Protein AF-A0A914Q139-F1 (afdb_monomer)

InterPro domains:
  IPR000425 Major intrinsic protein [PF00230] (5-93)
  IPR000425 Major intrinsic protein [PR00783] (27-49)
  IPR000425 Major intrinsic protein [PR00783] (76-96)
  IPR023271 Aquaporin-like [G3DSA:1.20.1080.10] (1-101)
  IPR023271 Aquaporin-like [SSF81338] (2-97)
  IPR050363 Major Intrinsic Protein/Aquaporin [PTHR43829] (2-108)

Solvent-accessible surface area (backbone atoms only — not comparable to full-atom values): 8418 Å² total; per-residue (Å²): 56,71,66,47,37,51,48,57,56,60,68,40,72,87,72,69,62,55,76,87,51,44,65,56,54,52,48,51,52,51,52,53,48,32,66,76,35,42,90,79,64,50,62,52,67,44,46,69,74,56,48,53,59,43,53,50,41,40,74,72,65,66,42,74,58,74,48,38,56,94,91,35,65,54,62,52,52,34,46,51,49,29,54,54,22,40,55,52,15,49,51,50,39,39,66,73,45,44,74,78,45,81,78,73,67,96,74,73,78,69,74,69,77,72,72,74,61,67,62,64,57,55,51,50,54,51,54,51,51,55,51,53,51,53,50,58,68,70,66,59,78,92,123

Foldseek 3Di:
DQLLLQLVVLVACVVVHDPVCSVVSSVVSLVVVQVVCVVPPSCLQDLCVLVVVLVVVCVVPVHPCSQADPNDRCSVCSVVVNVVVNVVSVVVSCVPPVVVDDDDPPPPDPPPPPPPPCVVVVVVVVVVVVVVVVVVVVPDDDD

Structure (mmCIF, N/CA/C/O backbone):
data_AF-A0A914Q139-F1
#
_entry.id   AF-A0A914Q139-F1
#
loop_
_atom_site.group_PDB
_atom_site.id
_atom_site.type_symbol
_atom_site.label_atom_id
_atom_site.label_alt_id
_atom_site.label_comp_id
_atom_site.label_asym_id
_atom_site.label_entity_id
_atom_site.label_seq_id
_atom_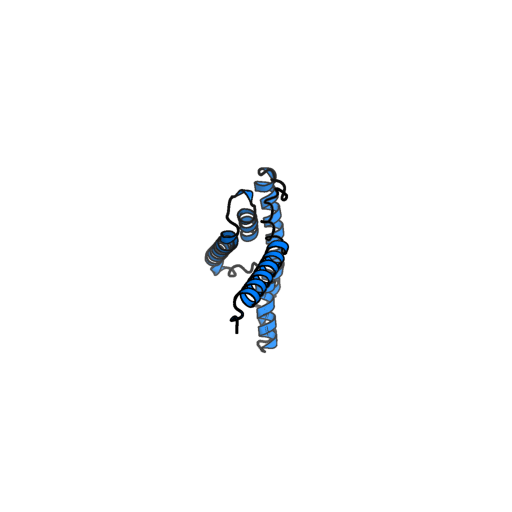site.pdbx_PDB_ins_code
_atom_site.Cartn_x
_atom_site.Cartn_y
_atom_site.Cartn_z
_atom_site.occupancy
_atom_site.B_iso_or_equiv
_atom_site.auth_seq_id
_atom_site.auth_comp_id
_atom_site.auth_asym_id
_atom_site.auth_atom_id
_atom_site.pdbx_PDB_model_num
ATOM 1 N N . MET A 1 1 ? 4.376 5.033 6.456 1.00 73.44 1 MET A N 1
ATOM 2 C CA . MET A 1 1 ? 4.038 5.639 7.763 1.00 73.44 1 MET A CA 1
ATOM 3 C C . MET A 1 1 ? 2.554 5.967 7.874 1.00 73.44 1 MET A C 1
ATOM 5 O O . MET A 1 1 ? 1.875 5.305 8.648 1.00 73.44 1 MET A O 1
ATOM 9 N N . THR A 1 2 ? 2.034 6.916 7.088 1.00 78.75 2 THR A N 1
ATOM 10 C CA . THR A 1 2 ? 0.621 7.356 7.119 1.00 78.75 2 THR A CA 1
ATOM 11 C C . THR A 1 2 ? -0.376 6.208 6.951 1.00 78.75 2 THR A C 1
ATOM 13 O O . THR A 1 2 ? -1.279 6.061 7.769 1.00 78.75 2 THR A O 1
ATOM 16 N N . LEU A 1 3 ? -0.154 5.323 5.972 1.00 80.25 3 LEU A N 1
ATOM 17 C CA . LEU A 1 3 ? -0.999 4.142 5.765 1.00 80.25 3 LEU A CA 1
ATOM 18 C C . LEU A 1 3 ? -1.061 3.232 7.009 1.00 80.25 3 LEU A C 1
ATOM 20 O O . LEU A 1 3 ? -2.143 2.831 7.421 1.00 80.25 3 LEU A O 1
ATOM 24 N N . CYS A 1 4 ? 0.075 2.929 7.646 1.00 76.06 4 CYS A N 1
ATOM 25 C CA . CYS A 1 4 ? 0.120 2.041 8.816 1.00 76.06 4 CYS A CA 1
ATOM 26 C C . CYS A 1 4 ? -0.592 2.631 10.040 1.00 76.06 4 CYS A C 1
ATOM 28 O O . CYS A 1 4 ? -1.167 1.885 10.830 1.00 76.06 4 CYS A O 1
ATOM 30 N N . ILE A 1 5 ? -0.568 3.954 10.200 1.00 78.56 5 ILE A N 1
ATOM 31 C CA . ILE A 1 5 ? -1.299 4.660 11.262 1.00 78.56 5 ILE A CA 1
ATOM 32 C C . ILE A 1 5 ? -2.811 4.556 11.012 1.00 78.56 5 ILE A C 1
ATOM 34 O O . ILE A 1 5 ? -3.561 4.196 11.917 1.00 78.56 5 ILE A O 1
ATOM 38 N N . LEU A 1 6 ? -3.253 4.788 9.770 1.00 80.75 6 LEU A N 1
ATOM 39 C CA . LEU A 1 6 ? -4.664 4.685 9.385 1.00 80.75 6 LEU A CA 1
ATOM 40 C C . LEU A 1 6 ? -5.196 3.253 9.507 1.00 80.75 6 LEU A C 1
ATOM 42 O O . LEU A 1 6 ? -6.284 3.054 10.040 1.00 80.75 6 LEU A O 1
ATOM 46 N N . ILE A 1 7 ? -4.420 2.248 9.090 1.00 81.00 7 ILE A N 1
ATOM 47 C CA . ILE A 1 7 ? -4.800 0.836 9.229 1.00 81.00 7 ILE A CA 1
ATOM 48 C C . ILE A 1 7 ? -4.948 0.455 10.705 1.00 81.00 7 ILE A C 1
ATOM 50 O O . ILE A 1 7 ? -5.939 -0.180 11.062 1.00 81.00 7 ILE A O 1
ATOM 54 N N . GLN A 1 8 ? -4.013 0.849 11.576 1.00 77.38 8 GLN A N 1
ATOM 55 C CA . GLN A 1 8 ? -4.126 0.581 13.017 1.00 77.38 8 GLN A CA 1
ATOM 56 C C . GLN A 1 8 ? -5.344 1.281 13.631 1.00 77.38 8 GLN A C 1
ATOM 58 O O . GLN A 1 8 ? -6.048 0.681 14.443 1.00 77.38 8 GLN A O 1
ATOM 63 N N . GLY A 1 9 ? -5.648 2.502 13.181 1.00 72.62 9 GLY A N 1
ATOM 64 C CA . GLY A 1 9 ? -6.885 3.197 13.519 1.00 72.62 9 GLY A CA 1
ATOM 65 C C . GLY A 1 9 ? -8.135 2.423 13.085 1.00 72.62 9 GLY A C 1
ATOM 66 O O . GLY A 1 9 ? -8.993 2.143 13.909 1.00 72.62 9 GLY A O 1
ATOM 67 N N . ILE A 1 10 ? -8.249 2.010 11.824 1.00 71.75 10 ILE A N 1
ATOM 68 C CA . ILE A 1 10 ? -9.463 1.358 11.286 1.00 71.75 10 ILE A CA 1
ATOM 69 C C . ILE A 1 10 ? -9.645 -0.081 11.809 1.00 71.75 10 ILE A C 1
ATOM 71 O O . ILE A 1 10 ? -10.768 -0.557 11.993 1.00 71.75 10 ILE A O 1
ATOM 75 N N . THR A 1 11 ? -8.545 -0.796 12.050 1.00 71.00 11 THR A N 1
ATOM 76 C CA . THR A 1 11 ? -8.571 -2.222 12.423 1.00 71.00 11 THR A CA 1
ATOM 77 C C . THR A 1 11 ? -8.945 -2.428 13.892 1.00 71.00 11 THR A C 1
ATOM 79 O O . THR A 1 11 ? -9.535 -3.455 14.240 1.00 71.00 11 THR A O 1
ATOM 82 N N . ARG A 1 12 ? -8.654 -1.458 14.772 1.00 67.12 12 ARG A N 1
ATOM 83 C CA . ARG A 1 12 ? -8.961 -1.575 16.203 1.00 67.12 12 ARG A CA 1
ATOM 84 C C . ARG A 1 12 ? -10.470 -1.531 16.461 1.00 67.12 12 ARG A C 1
ATOM 86 O O . ARG A 1 12 ? -11.153 -0.555 16.162 1.00 67.12 12 ARG A O 1
ATOM 93 N N . ARG A 1 13 ? -10.981 -2.590 17.107 1.00 59.47 13 ARG A N 1
ATOM 94 C CA . ARG A 1 13 ? -12.411 -2.810 17.419 1.00 59.47 13 ARG A CA 1
ATOM 95 C C . ARG A 1 13 ? -13.061 -1.680 18.228 1.00 59.47 13 ARG A C 1
ATOM 97 O O . ARG A 1 13 ? -14.280 -1.545 18.188 1.00 59.47 13 ARG A O 1
ATOM 104 N N . ARG A 1 14 ? -12.274 -0.867 18.944 1.00 61.31 14 ARG A N 1
ATOM 105 C CA . ARG A 1 14 ? -12.778 0.205 19.818 1.00 61.31 14 ARG A CA 1
ATOM 106 C C . ARG A 1 14 ? -13.430 1.364 19.057 1.00 61.31 14 ARG A C 1
ATOM 108 O O . ARG A 1 14 ? -14.274 2.039 19.627 1.00 61.31 14 ARG A O 1
ATOM 115 N N . HIS A 1 15 ? -13.105 1.569 17.779 1.00 61.59 15 HIS A N 1
ATOM 116 C CA . HIS A 1 15 ? -13.729 2.627 16.972 1.00 61.59 15 HIS A CA 1
ATOM 117 C C . HIS A 1 15 ? -15.118 2.253 16.428 1.00 61.59 15 HIS A C 1
ATOM 119 O O . HIS A 1 15 ? -15.695 3.012 15.659 1.00 61.59 15 HIS A O 1
ATOM 125 N N . GLY A 1 16 ? -15.663 1.087 16.802 1.00 63.16 16 GLY A N 1
ATOM 126 C CA . GLY A 1 16 ? -17.035 0.702 16.457 1.00 63.16 16 GLY A CA 1
ATOM 127 C C . GLY A 1 16 ? -17.264 0.429 14.968 1.00 63.16 16 GLY A C 1
ATOM 128 O O . GLY A 1 16 ? -18.408 0.311 14.537 1.00 63.16 16 GLY A O 1
ATOM 129 N N . VAL A 1 17 ? -16.197 0.311 14.171 1.00 71.38 17 VAL A N 1
ATOM 130 C CA . VAL A 1 17 ? -16.307 0.081 12.728 1.00 71.38 17 VAL A CA 1
ATOM 131 C C . VAL A 1 17 ? -16.798 -1.352 12.472 1.00 71.38 17 VAL A C 1
ATOM 133 O O . VAL A 1 17 ? -16.141 -2.309 12.900 1.00 71.38 17 VAL A O 1
ATOM 136 N N . PRO A 1 18 ? -17.923 -1.547 11.762 1.00 77.88 18 PRO A N 1
ATOM 137 C CA . PRO A 1 18 ? -18.395 -2.879 11.413 1.00 77.88 18 PRO A CA 1
ATOM 138 C C . PRO A 1 18 ? -17.380 -3.579 10.499 1.00 77.88 18 PRO A C 1
ATOM 140 O O . PRO A 1 18 ? -16.878 -2.995 9.539 1.00 77.88 18 PRO A O 1
ATOM 143 N N . LYS A 1 19 ? -17.093 -4.859 10.772 1.00 75.81 19 LYS A N 1
ATOM 144 C CA . LYS A 1 19 ? -16.042 -5.642 10.086 1.00 75.81 19 LYS A CA 1
ATOM 145 C C . LYS A 1 19 ? -16.168 -5.648 8.561 1.00 75.81 19 LYS A C 1
ATOM 147 O O . LYS A 1 19 ? -15.167 -5.637 7.859 1.00 75.81 19 LYS A O 1
ATOM 152 N N . HIS A 1 20 ? -17.397 -5.640 8.052 1.00 81.56 20 HIS A N 1
ATOM 153 C CA . HIS A 1 20 ? -17.674 -5.636 6.615 1.00 81.56 20 HIS A CA 1
ATOM 154 C C . HIS A 1 20 ? -17.293 -4.313 5.933 1.00 81.56 20 HIS A C 1
ATOM 156 O O . HIS A 1 20 ? -17.016 -4.301 4.740 1.00 81.56 20 HIS A O 1
ATOM 162 N N . PHE A 1 21 ? -17.232 -3.213 6.688 1.00 83.12 21 PHE A N 1
ATOM 163 C CA . PHE A 1 21 ? -16.890 -1.884 6.177 1.00 83.12 21 PHE A CA 1
ATOM 164 C C . PHE A 1 21 ? -15.395 -1.553 6.316 1.00 83.12 21 PHE A C 1
ATOM 166 O O . PHE A 1 21 ? -14.896 -0.628 5.680 1.00 83.12 21 PHE A O 1
ATOM 173 N N . GLN A 1 22 ? -14.650 -2.337 7.100 1.00 79.88 22 GLN A N 1
ATOM 174 C CA . GLN A 1 22 ? -13.199 -2.192 7.246 1.00 79.88 22 GLN A CA 1
ATOM 175 C C . GLN A 1 22 ? -12.432 -2.205 5.908 1.00 79.88 22 GLN A C 1
ATOM 177 O O . GLN A 1 22 ? -11.639 -1.285 5.703 1.00 79.88 22 GLN A O 1
ATOM 182 N N . PRO A 1 23 ? -12.648 -3.156 4.970 1.00 84.44 23 PRO A N 1
ATOM 183 C CA . PRO A 1 23 ? -11.922 -3.145 3.697 1.00 84.44 23 PRO A CA 1
ATOM 184 C C . PRO A 1 23 ? -12.269 -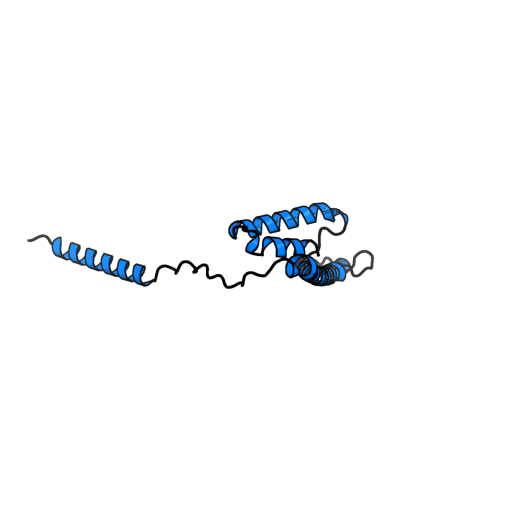1.928 2.831 1.00 84.44 23 PRO A C 1
ATOM 186 O O . PRO A 1 23 ? -11.394 -1.414 2.138 1.00 84.44 23 PRO A O 1
ATOM 189 N N . TYR A 1 24 ? -13.507 -1.429 2.912 1.00 89.25 24 TYR A N 1
ATOM 190 C CA . TYR A 1 24 ? -13.924 -0.221 2.199 1.00 89.25 24 TYR A CA 1
ATOM 191 C C . TYR A 1 24 ? -13.143 1.004 2.687 1.00 89.25 24 TYR A C 1
ATOM 193 O O . TYR A 1 24 ? -12.534 1.705 1.885 1.00 89.25 24 TYR A O 1
ATOM 201 N N . LEU A 1 25 ? -13.065 1.208 4.005 1.00 85.69 25 LEU A N 1
ATOM 202 C CA . LEU A 1 25 ? -12.321 2.325 4.594 1.00 85.69 25 LEU A CA 1
ATOM 203 C C . LEU A 1 25 ? -10.821 2.263 4.300 1.00 85.69 25 LEU A C 1
ATOM 205 O O . LEU A 1 25 ? -10.209 3.291 4.012 1.00 85.69 25 LEU A O 1
ATOM 209 N N . VAL A 1 26 ? -10.226 1.068 4.356 1.00 86.12 26 VAL A N 1
ATOM 210 C CA . VAL A 1 26 ? -8.815 0.881 3.989 1.00 86.12 26 VAL A CA 1
ATOM 211 C C . VAL A 1 26 ? -8.608 1.204 2.508 1.00 86.12 26 VAL A C 1
ATOM 213 O O . VAL A 1 26 ? -7.651 1.898 2.175 1.00 86.12 26 VAL A O 1
ATOM 216 N N . GLY A 1 27 ? -9.521 0.778 1.631 1.00 86.19 27 GLY A N 1
ATOM 217 C CA . GLY A 1 27 ? -9.494 1.104 0.206 1.00 86.19 27 GLY A CA 1
ATOM 218 C C . GLY A 1 27 ? -9.553 2.609 -0.052 1.00 86.19 27 GLY A C 1
ATOM 219 O O . GLY A 1 27 ? -8.668 3.147 -0.710 1.00 86.19 27 GLY A O 1
ATOM 220 N N . THR A 1 28 ? -10.525 3.312 0.535 1.00 86.88 28 THR A N 1
ATOM 221 C CA . THR A 1 28 ? -10.642 4.773 0.404 1.00 86.88 28 THR A CA 1
ATOM 222 C C . THR A 1 28 ? -9.410 5.497 0.951 1.00 86.88 28 THR A C 1
ATOM 224 O O . THR A 1 28 ? -8.926 6.438 0.325 1.00 86.88 28 THR A O 1
ATOM 227 N N . ALA A 1 29 ? -8.857 5.045 2.080 1.00 86.00 29 ALA A N 1
ATOM 228 C CA . ALA A 1 29 ? -7.628 5.607 2.636 1.00 86.00 29 ALA A CA 1
ATOM 229 C C . ALA A 1 29 ? -6.439 5.448 1.676 1.00 86.00 29 ALA A C 1
ATOM 231 O O . ALA A 1 29 ? -5.695 6.403 1.461 1.00 86.00 29 ALA A O 1
ATOM 232 N N . VAL A 1 30 ? -6.276 4.268 1.067 1.00 87.19 30 VAL A N 1
ATOM 233 C CA . VAL A 1 30 ? -5.235 4.031 0.056 1.00 87.19 30 VAL A CA 1
ATOM 234 C C . VAL A 1 30 ? -5.456 4.926 -1.162 1.00 87.19 30 VAL A C 1
ATOM 236 O O . VAL A 1 30 ? -4.514 5.585 -1.584 1.00 87.19 30 VAL A O 1
ATOM 239 N N . SER A 1 31 ? -6.683 5.026 -1.682 1.00 86.25 31 SER A N 1
ATOM 240 C CA . SER A 1 31 ? -7.001 5.878 -2.835 1.00 86.25 31 SER A CA 1
ATOM 241 C C . SER A 1 31 ? -6.685 7.354 -2.585 1.00 86.25 31 SER A C 1
ATOM 243 O O . SER A 1 31 ? -6.062 7.995 -3.427 1.00 86.25 31 SER A O 1
ATOM 245 N N . LEU A 1 32 ? -7.055 7.895 -1.421 1.00 86.56 32 LEU A N 1
ATOM 246 C CA . LEU A 1 32 ? -6.769 9.289 -1.065 1.00 86.56 32 LEU A CA 1
ATOM 247 C C . LEU A 1 32 ? -5.268 9.552 -0.929 1.00 86.56 32 LEU A C 1
ATOM 249 O O . LEU A 1 32 ? -4.776 10.581 -1.390 1.00 86.56 32 LEU A O 1
ATOM 253 N N . LEU A 1 33 ? -4.526 8.611 -0.342 1.00 84.44 33 LEU A N 1
ATOM 254 C CA . LEU A 1 33 ? -3.071 8.706 -0.268 1.00 84.44 33 LEU A CA 1
ATOM 255 C C . LEU A 1 33 ? -2.443 8.637 -1.665 1.00 84.44 33 LEU A C 1
ATOM 257 O O . LEU A 1 33 ? -1.562 9.433 -1.970 1.00 84.44 33 LEU A O 1
ATOM 261 N N . SER A 1 34 ? -2.912 7.739 -2.531 1.00 82.75 34 SER A N 1
ATOM 262 C CA . SER A 1 34 ? -2.424 7.636 -3.907 1.00 82.75 34 SER A CA 1
ATOM 263 C C . SER A 1 34 ? -2.649 8.921 -4.699 1.00 82.75 34 SER A C 1
ATOM 265 O O . SER A 1 34 ? -1.746 9.332 -5.417 1.00 82.75 34 SER A O 1
ATOM 267 N N . LEU A 1 35 ? -3.800 9.579 -4.536 1.00 83.62 35 LEU A N 1
ATOM 268 C CA . LEU A 1 35 ? -4.081 10.866 -5.176 1.00 83.62 35 LEU A CA 1
ATOM 269 C C . LEU A 1 35 ? -3.209 11.992 -4.599 1.00 83.62 35 LEU A C 1
ATOM 271 O O . LEU A 1 35 ? -2.639 12.772 -5.355 1.00 83.62 35 LEU A O 1
ATOM 275 N N . GLY A 1 36 ? -3.048 12.051 -3.274 1.00 81.88 36 GLY A N 1
ATOM 276 C CA . GLY A 1 36 ? -2.251 13.091 -2.613 1.00 81.88 36 GLY A CA 1
ATOM 277 C C . GLY A 1 36 ? -0.740 12.973 -2.840 1.00 81.88 36 GLY A C 1
ATOM 278 O O . GLY A 1 36 ? -0.038 13.980 -2.855 1.00 81.88 36 GLY A O 1
ATOM 279 N N . TYR A 1 37 ? -0.227 11.758 -3.042 1.00 77.94 37 TYR A N 1
ATOM 280 C CA . TYR A 1 37 ? 1.199 11.485 -3.265 1.00 77.94 37 TYR A CA 1
ATOM 281 C C . TYR A 1 37 ? 1.505 11.006 -4.695 1.00 77.94 37 TYR A C 1
ATOM 283 O O . TYR A 1 37 ? 2.564 10.412 -4.931 1.00 77.94 37 TYR A O 1
ATOM 291 N N . SER A 1 38 ? 0.596 11.257 -5.645 1.00 75.81 38 SER A N 1
ATOM 292 C CA . SER A 1 38 ? 0.710 10.802 -7.037 1.00 75.81 38 SER A CA 1
ATOM 293 C C . SER A 1 38 ? 1.996 11.304 -7.702 1.00 75.81 38 SER A C 1
ATOM 295 O O . SER A 1 38 ? 2.736 10.509 -8.274 1.00 75.81 38 SER A O 1
ATOM 297 N N . GLU A 1 39 ? 2.319 12.587 -7.519 1.00 72.25 39 GLU A N 1
ATOM 298 C CA . GLU A 1 39 ? 3.448 13.272 -8.176 1.00 72.25 39 GLU A CA 1
ATOM 299 C C . GLU A 1 39 ? 4.840 12.797 -7.737 1.00 72.25 39 GLU A C 1
ATOM 301 O O . GLU A 1 39 ? 5.827 13.056 -8.415 1.00 72.25 39 GLU A O 1
ATOM 306 N N . ASN A 1 40 ? 4.958 12.117 -6.593 1.00 71.94 40 ASN A N 1
ATOM 307 C CA . ASN A 1 40 ? 6.267 11.696 -6.094 1.00 71.94 40 ASN A CA 1
ATOM 308 C C . ASN A 1 40 ? 6.627 10.306 -6.624 1.00 71.94 40 ASN A C 1
ATOM 310 O O . ASN A 1 40 ? 7.556 10.143 -7.410 1.00 71.94 40 ASN A O 1
ATOM 314 N N . CYS A 1 41 ? 5.901 9.282 -6.175 1.00 65.88 41 CYS A N 1
ATOM 315 C CA . CYS A 1 41 ? 6.170 7.889 -6.549 1.00 65.88 41 CYS A CA 1
ATOM 316 C C . CYS A 1 41 ? 4.898 7.022 -6.526 1.00 65.88 41 CYS A C 1
ATOM 318 O O . CYS A 1 41 ? 5.004 5.816 -6.301 1.00 65.88 41 CYS A O 1
ATOM 320 N N . MET A 1 42 ? 3.703 7.626 -6.642 1.00 62.12 42 MET A N 1
ATOM 321 C CA . MET A 1 42 ? 2.403 6.936 -6.542 1.00 62.12 42 MET A CA 1
ATOM 322 C C . MET A 1 42 ? 2.363 5.864 -5.435 1.00 62.12 42 MET A C 1
ATOM 324 O O . MET A 1 42 ? 2.055 4.699 -5.684 1.00 62.12 42 MET A O 1
ATOM 328 N N . CYS A 1 43 ? 2.716 6.253 -4.203 1.00 62.09 43 CYS A N 1
ATOM 329 C CA . CYS A 1 43 ? 2.664 5.405 -3.007 1.00 62.09 43 CYS A CA 1
ATOM 330 C C . CYS A 1 43 ? 3.143 3.953 -3.223 1.00 62.09 43 CYS A C 1
ATOM 332 O O . CYS A 1 43 ? 2.361 3.007 -3.089 1.00 62.09 43 CYS A O 1
ATOM 334 N N . ALA A 1 44 ? 4.436 3.746 -3.482 1.00 63.41 44 ALA A N 1
ATOM 335 C CA . ALA A 1 44 ? 5.037 2.416 -3.416 1.00 63.41 44 ALA A CA 1
ATOM 336 C C . ALA A 1 44 ? 5.092 1.928 -1.955 1.00 63.41 44 ALA A C 1
ATOM 338 O O . ALA A 1 44 ? 6.109 2.032 -1.284 1.00 63.41 44 ALA A O 1
ATOM 339 N N . MET A 1 45 ? 3.949 1.486 -1.428 1.00 67.50 45 MET A N 1
ATOM 340 C CA . MET A 1 45 ? 3.748 1.108 -0.023 1.00 67.50 45 MET A CA 1
ATOM 341 C C . MET A 1 45 ? 3.936 -0.389 0.231 1.00 67.50 45 MET A C 1
ATOM 343 O O . MET A 1 45 ? 3.897 -0.816 1.382 1.00 67.50 45 MET A O 1
ATOM 347 N N . ASN A 1 46 ? 4.100 -1.190 -0.822 1.00 73.88 46 ASN A N 1
ATOM 348 C CA . ASN A 1 46 ? 4.197 -2.639 -0.720 1.00 73.88 46 ASN A CA 1
ATOM 349 C C . ASN A 1 46 ? 5.331 -3.162 -1.619 1.00 73.88 46 ASN A C 1
ATOM 351 O O . ASN A 1 46 ? 5.228 -3.012 -2.839 1.00 73.88 46 ASN A O 1
ATOM 355 N N . PRO A 1 47 ? 6.360 -3.823 -1.057 1.00 65.88 47 PRO A N 1
ATOM 356 C CA . PRO A 1 47 ? 7.457 -4.383 -1.844 1.00 65.88 47 PRO A CA 1
ATOM 357 C C . PRO A 1 47 ? 6.982 -5.430 -2.863 1.00 65.88 47 PRO A C 1
ATOM 359 O O . PRO A 1 47 ? 7.501 -5.478 -3.974 1.00 65.88 47 PRO A O 1
ATOM 362 N N . ALA A 1 48 ? 5.950 -6.220 -2.544 1.00 75.62 48 ALA A N 1
ATOM 363 C CA . ALA A 1 48 ? 5.405 -7.222 -3.464 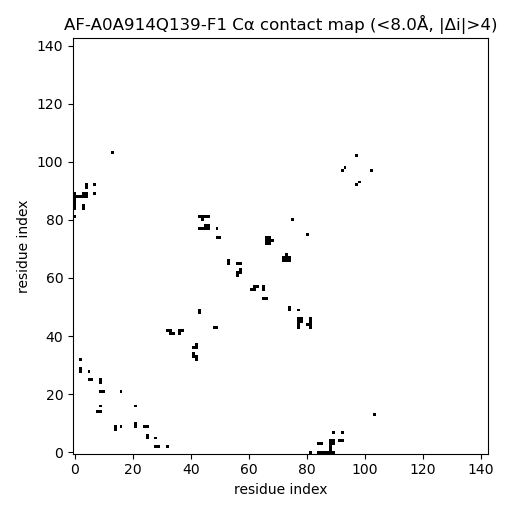1.00 75.62 48 ALA A CA 1
ATOM 364 C C . ALA A 1 48 ? 4.678 -6.591 -4.664 1.00 75.62 48 ALA A C 1
ATOM 366 O O . ALA A 1 48 ? 4.702 -7.150 -5.760 1.00 75.62 48 ALA A O 1
ATOM 367 N N . ARG A 1 49 ? 4.074 -5.406 -4.473 1.00 79.56 49 ARG A N 1
ATOM 368 C CA . ARG A 1 49 ? 3.410 -4.649 -5.549 1.00 79.56 49 ARG A CA 1
ATOM 369 C C . ARG A 1 49 ? 4.415 -4.180 -6.599 1.00 79.56 49 ARG A C 1
ATOM 371 O O . ARG A 1 49 ? 4.054 -4.101 -7.766 1.00 79.56 49 ARG A O 1
ATOM 378 N N . ASP A 1 50 ? 5.639 -3.867 -6.184 1.00 78.56 50 ASP A N 1
ATOM 379 C CA . ASP A 1 50 ? 6.663 -3.326 -7.079 1.00 78.56 50 ASP A CA 1
ATOM 380 C C . ASP A 1 50 ? 7.568 -4.419 -7.664 1.00 78.56 50 ASP A C 1
ATOM 382 O O . ASP A 1 50 ? 7.912 -4.368 -8.841 1.00 78.56 50 ASP A O 1
ATOM 386 N N . LEU A 1 51 ? 7.923 -5.444 -6.882 1.00 77.56 51 LEU A N 1
ATOM 387 C CA . LEU A 1 51 ? 8.859 -6.484 -7.320 1.00 77.56 51 LEU A CA 1
ATOM 388 C C . LEU A 1 51 ? 8.249 -7.447 -8.353 1.00 77.56 51 LEU A C 1
ATOM 390 O O . LEU A 1 51 ? 8.922 -7.817 -9.312 1.00 77.56 51 LEU A O 1
ATOM 394 N N . GLY A 1 52 ? 6.980 -7.837 -8.185 1.00 81.62 52 GLY A N 1
ATOM 395 C CA . GLY A 1 52 ? 6.315 -8.805 -9.069 1.00 81.62 52 GLY A CA 1
ATOM 396 C C . GLY A 1 52 ? 6.248 -8.343 -10.531 1.00 81.62 52 GLY A C 1
ATOM 397 O O . GLY A 1 52 ? 6.772 -9.0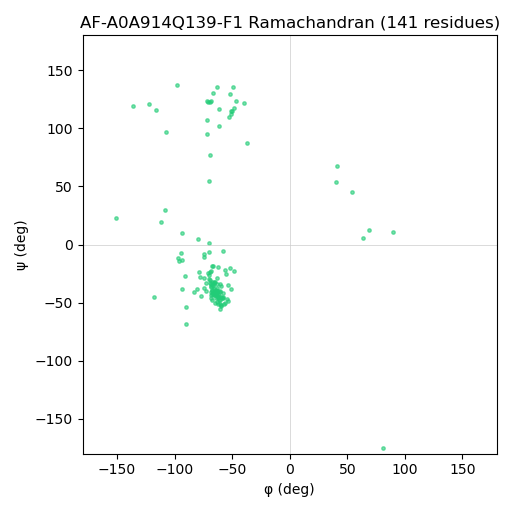36 -11.406 1.00 81.62 52 GLY A O 1
ATOM 398 N N . PRO A 1 53 ? 5.679 -7.155 -10.812 1.00 82.25 53 PRO A N 1
ATOM 399 C CA . PRO A 1 53 ? 5.645 -6.603 -12.164 1.00 82.25 53 PRO A CA 1
ATOM 400 C C . PRO A 1 53 ? 7.040 -6.389 -12.761 1.00 82.25 53 PRO A C 1
ATOM 402 O O . PRO A 1 53 ? 7.226 -6.645 -13.945 1.00 82.25 53 PRO A O 1
ATOM 405 N N . ARG A 1 54 ? 8.036 -5.992 -11.953 1.00 80.81 54 ARG A N 1
ATOM 406 C CA . ARG A 1 54 ? 9.420 -5.789 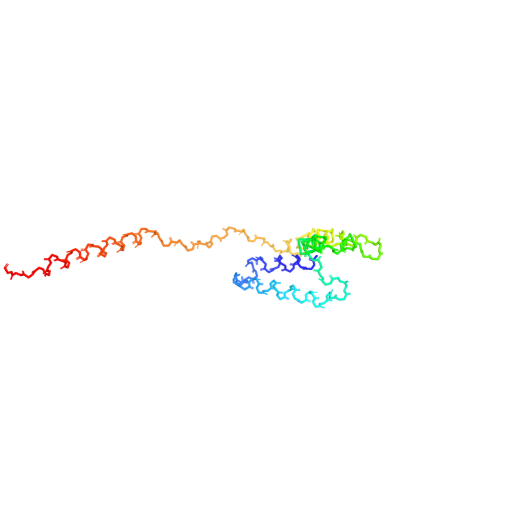-12.422 1.00 80.81 54 ARG A CA 1
ATOM 407 C C . ARG A 1 54 ? 10.092 -7.087 -12.868 1.00 80.81 54 ARG A C 1
ATOM 409 O O . ARG A 1 54 ? 10.733 -7.115 -13.918 1.00 80.81 54 ARG A O 1
ATOM 416 N N . ILE A 1 55 ? 9.924 -8.169 -12.104 1.00 83.12 55 ILE A N 1
ATOM 417 C CA . ILE A 1 55 ? 10.421 -9.498 -12.490 1.00 83.12 55 ILE A CA 1
ATOM 418 C C . ILE A 1 55 ? 9.710 -9.975 -13.759 1.00 83.12 55 ILE A C 1
ATOM 420 O O . ILE A 1 55 ? 10.359 -10.491 -14.666 1.00 83.12 55 ILE A O 1
ATOM 424 N N . PHE A 1 56 ? 8.397 -9.756 -13.860 1.00 85.69 56 PHE A N 1
ATOM 425 C CA . PHE A 1 56 ? 7.643 -10.100 -15.062 1.00 85.69 56 PHE A CA 1
ATOM 426 C C . PHE A 1 56 ? 8.178 -9.369 -16.300 1.00 85.69 56 PHE A C 1
ATOM 428 O O . PHE A 1 56 ? 8.429 -10.004 -17.320 1.00 85.69 56 PHE A O 1
ATOM 435 N N . THR A 1 57 ? 8.435 -8.062 -16.210 1.00 85.19 57 THR A N 1
ATOM 436 C CA . THR A 1 57 ? 8.993 -7.290 -17.331 1.00 85.19 57 THR A CA 1
ATOM 437 C C . THR A 1 57 ? 10.427 -7.692 -17.681 1.00 85.19 57 THR A C 1
ATOM 439 O O . THR A 1 57 ? 10.779 -7.687 -18.858 1.00 85.19 57 THR A O 1
ATOM 442 N N . LEU A 1 58 ? 11.237 -8.109 -16.697 1.00 83.56 58 LEU A N 1
ATOM 443 C CA . LEU A 1 58 ? 12.571 -8.662 -16.953 1.00 83.56 58 LEU A CA 1
ATOM 444 C C . LEU A 1 58 ? 12.478 -9.935 -17.807 1.00 83.56 58 LEU A C 1
ATOM 446 O O . LEU A 1 58 ? 13.183 -10.057 -18.806 1.00 83.56 58 LEU A O 1
ATOM 450 N N . ILE A 1 59 ? 11.579 -10.857 -17.442 1.00 85.12 59 ILE A N 1
ATOM 451 C CA . ILE A 1 59 ? 11.346 -12.109 -18.182 1.00 85.12 59 ILE A CA 1
ATOM 452 C C . ILE A 1 59 ? 10.736 -11.826 -19.562 1.00 85.12 59 ILE A C 1
ATOM 454 O O . ILE A 1 59 ? 11.076 -12.495 -20.532 1.00 85.12 59 ILE A O 1
ATOM 458 N N . ALA A 1 60 ? 9.882 -10.805 -19.669 1.00 88.25 60 ALA A N 1
ATOM 459 C CA . ALA A 1 60 ? 9.271 -10.373 -20.925 1.00 88.25 60 ALA A CA 1
ATOM 460 C C . ALA A 1 60 ? 10.258 -9.709 -21.909 1.00 88.25 60 ALA A C 1
ATOM 462 O O . ALA A 1 60 ? 9.848 -9.294 -22.990 1.00 88.25 60 ALA A O 1
ATOM 463 N N . GLY A 1 61 ? 11.544 -9.605 -21.558 1.00 85.00 61 GLY A N 1
ATOM 464 C CA . GLY A 1 61 ? 12.590 -9.137 -22.465 1.00 85.00 61 GLY A CA 1
ATOM 465 C C . GLY A 1 61 ? 12.835 -7.629 -22.447 1.00 85.00 61 GLY A C 1
ATOM 466 O O . GLY A 1 61 ? 13.597 -7.146 -23.277 1.00 85.00 61 GLY A O 1
ATOM 467 N N . TYR A 1 62 ? 12.268 -6.883 -21.489 1.00 79.19 62 TYR A N 1
ATOM 468 C CA . TYR A 1 62 ? 12.562 -5.449 -21.325 1.00 79.19 62 TYR A CA 1
ATOM 469 C C . TYR A 1 62 ? 13.989 -5.172 -20.802 1.00 79.19 62 TYR A C 1
ATOM 471 O O . TYR A 1 62 ? 14.412 -4.021 -20.750 1.00 79.19 62 TYR A O 1
ATOM 479 N N . GLY A 1 63 ? 14.749 -6.211 -20.434 1.00 82.12 63 GLY A N 1
ATOM 480 C CA . GLY A 1 63 ? 16.151 -6.097 -20.023 1.00 82.12 63 GLY A CA 1
ATOM 481 C C . GLY A 1 63 ? 16.348 -5.650 -18.570 1.00 82.12 63 GLY A C 1
ATOM 482 O O . GLY A 1 63 ? 15.404 -5.519 -17.795 1.00 82.12 63 GLY A O 1
ATOM 483 N N . TRP A 1 64 ? 17.603 -5.440 -18.169 1.00 76.12 64 TRP A N 1
ATOM 484 C CA . TRP A 1 64 ? 17.954 -5.047 -16.794 1.00 76.12 64 TRP A CA 1
ATOM 485 C C . TRP A 1 64 ? 17.638 -3.581 -16.466 1.00 76.12 64 TRP A C 1
ATOM 487 O O . TRP A 1 64 ? 17.637 -3.201 -15.294 1.00 76.12 64 TRP A O 1
ATOM 497 N N . GLU A 1 65 ? 17.297 -2.775 -17.473 1.00 74.19 65 GLU A N 1
ATOM 498 C CA . GLU A 1 65 ? 16.914 -1.368 -17.308 1.00 74.19 65 GLU A CA 1
ATOM 499 C C . GLU A 1 65 ? 15.651 -1.198 -16.450 1.00 74.19 65 GLU A C 1
ATOM 501 O O . GLU A 1 65 ? 15.451 -0.164 -15.829 1.00 74.19 65 GLU A O 1
ATOM 506 N N . VAL A 1 66 ? 14.835 -2.241 -16.282 1.00 70.94 66 VAL A N 1
ATOM 507 C CA . VAL A 1 66 ? 13.652 -2.195 -15.405 1.00 70.94 66 VAL A CA 1
ATOM 508 C C . VAL A 1 66 ? 14.021 -2.059 -13.910 1.00 70.94 66 VAL A C 1
ATOM 510 O O . VAL A 1 66 ? 13.195 -1.657 -13.082 1.00 70.94 66 VAL A O 1
ATOM 513 N N . PHE A 1 67 ? 15.267 -2.373 -13.538 1.00 68.81 67 PHE A N 1
ATOM 514 C CA . PHE A 1 67 ? 15.782 -2.219 -12.172 1.00 68.81 67 PHE A CA 1
ATOM 515 C C . PHE A 1 67 ? 16.563 -0.918 -11.951 1.00 68.81 67 PHE A C 1
ATOM 517 O O . PHE A 1 67 ? 16.819 -0.562 -10.797 1.00 68.81 67 PHE A O 1
ATOM 524 N N . SER A 1 68 ? 16.902 -0.197 -13.023 1.00 67.00 68 SER A N 1
ATOM 525 C CA . SER A 1 68 ? 17.709 1.021 -12.974 1.00 67.00 68 SER A CA 1
ATOM 526 C C . SER A 1 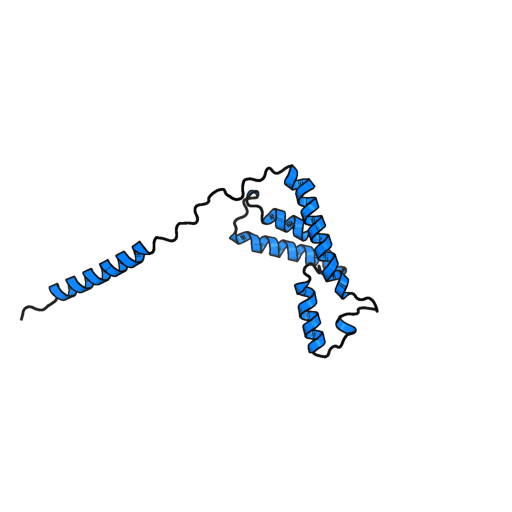68 ? 16.940 2.190 -13.579 1.00 67.00 68 SER A C 1
ATOM 528 O O . SER A 1 68 ? 16.544 2.156 -14.736 1.00 67.00 68 SER A O 1
ATOM 530 N N . TYR A 1 69 ? 16.718 3.249 -12.806 1.00 67.00 69 TYR A N 1
ATOM 531 C CA . TYR A 1 69 ? 16.110 4.476 -13.313 1.00 67.00 69 TYR A CA 1
ATOM 532 C C . TYR A 1 69 ? 17.126 5.609 -13.197 1.00 67.00 69 TYR A C 1
ATOM 534 O O . TYR A 1 69 ? 17.513 5.974 -12.087 1.00 67.00 69 TYR A O 1
ATOM 542 N N . ARG A 1 70 ? 17.553 6.169 -14.341 1.00 59.62 70 ARG A N 1
ATOM 543 C CA . ARG A 1 70 ? 18.568 7.243 -14.430 1.00 59.62 70 ARG A CA 1
ATOM 544 C C . ARG A 1 70 ? 19.888 6.890 -13.720 1.00 59.62 70 ARG A C 1
ATOM 546 O O . ARG A 1 70 ? 20.392 7.699 -12.953 1.00 59.62 70 ARG A O 1
ATOM 553 N N . ASP A 1 71 ? 20.391 5.671 -13.923 1.00 63.78 71 ASP A N 1
ATOM 554 C CA . ASP A 1 71 ? 21.596 5.113 -13.272 1.00 63.78 71 ASP A CA 1
ATOM 555 C C . ASP A 1 71 ? 21.520 4.946 -11.742 1.00 63.78 71 ASP A C 1
ATOM 557 O O . ASP A 1 71 ? 22.485 4.528 -11.100 1.00 63.78 71 ASP A O 1
ATOM 561 N N . TYR A 1 72 ? 20.355 5.194 -11.140 1.00 63.97 72 TYR A N 1
ATOM 562 C CA . TYR A 1 72 ? 20.082 4.872 -9.745 1.00 63.97 72 TYR A CA 1
ATOM 563 C C . TYR A 1 72 ? 19.322 3.547 -9.658 1.00 63.97 72 TYR A C 1
ATOM 565 O O . TYR A 1 72 ? 18.356 3.317 -10.387 1.00 63.97 72 TYR A O 1
ATOM 573 N N . GLY A 1 73 ? 19.710 2.687 -8.710 1.00 68.38 73 GLY A N 1
ATOM 574 C CA . GLY A 1 73 ? 19.053 1.403 -8.433 1.00 68.38 73 GLY A CA 1
ATOM 575 C C . GLY A 1 73 ? 17.664 1.543 -7.804 1.00 68.38 73 GLY A C 1
ATOM 576 O O . GLY A 1 73 ? 17.411 0.984 -6.750 1.00 68.38 73 GLY A O 1
ATOM 577 N N . TRP A 1 74 ? 16.747 2.285 -8.421 1.00 70.88 74 TRP A N 1
ATOM 578 C CA . TRP A 1 74 ? 15.457 2.708 -7.865 1.00 70.88 74 TRP A CA 1
ATOM 579 C C . TRP A 1 74 ? 14.623 1.593 -7.212 1.00 70.88 74 TRP A C 1
ATOM 581 O O . TRP A 1 74 ? 13.808 1.876 -6.340 1.00 70.88 74 TRP A O 1
ATOM 591 N N . PHE A 1 75 ? 14.852 0.325 -7.565 1.00 72.31 75 PHE A N 1
ATOM 592 C CA . PHE A 1 75 ? 14.225 -0.840 -6.938 1.00 72.31 75 PHE A CA 1
ATOM 593 C C . PHE A 1 75 ? 14.411 -0.932 -5.406 1.00 72.31 75 PHE A C 1
ATOM 595 O O . PHE A 1 75 ? 13.559 -1.523 -4.746 1.00 72.31 75 PHE A O 1
ATOM 602 N N . PHE A 1 76 ? 15.462 -0.348 -4.809 1.00 72.81 76 PHE A N 1
ATOM 603 C CA . PHE A 1 76 ? 15.645 -0.390 -3.347 1.00 72.81 76 PHE A CA 1
ATOM 604 C C . PHE A 1 76 ? 14.689 0.547 -2.593 1.00 72.81 76 PHE A C 1
ATOM 606 O O . PHE A 1 76 ? 14.307 0.257 -1.459 1.00 72.81 76 PHE A O 1
ATOM 613 N N . VAL A 1 77 ? 14.264 1.653 -3.214 1.00 79.12 77 VAL A N 1
ATOM 614 C CA . VAL A 1 77 ? 13.379 2.663 -2.608 1.00 79.12 77 VAL A CA 1
ATOM 615 C C . VAL A 1 77 ? 12.014 2.078 -2.202 1.00 79.12 77 VAL A C 1
ATOM 617 O O . VAL A 1 77 ? 11.643 2.222 -1.034 1.00 79.12 77 VAL A O 1
ATOM 620 N N . PRO A 1 78 ? 11.277 1.363 -3.077 1.00 77.12 78 PRO A N 1
ATOM 621 C CA . PRO A 1 78 ? 10.000 0.739 -2.728 1.00 77.12 78 PRO A CA 1
ATOM 622 C C . PRO A 1 78 ? 10.145 -0.518 -1.853 1.00 77.12 78 PRO A C 1
ATOM 624 O O . PRO A 1 78 ? 9.142 -1.034 -1.368 1.00 77.12 78 PRO A O 1
ATOM 627 N N . ILE A 1 79 ? 11.365 -1.017 -1.624 1.00 75.31 79 ILE A N 1
ATOM 628 C CA . ILE A 1 79 ? 11.624 -2.141 -0.712 1.00 75.31 79 ILE A CA 1
ATOM 629 C C . ILE A 1 79 ? 11.898 -1.621 0.699 1.00 75.31 79 ILE A C 1
ATOM 631 O O . ILE A 1 79 ? 11.239 -2.016 1.659 1.00 75.31 79 ILE A O 1
ATOM 635 N N . ILE A 1 80 ? 12.855 -0.704 0.831 1.00 78.69 80 ILE A N 1
ATOM 636 C CA . ILE A 1 80 ? 13.325 -0.212 2.129 1.00 78.69 80 ILE A CA 1
ATOM 637 C C . ILE A 1 80 ? 12.375 0.859 2.684 1.00 78.69 80 ILE A C 1
ATOM 639 O O . ILE A 1 80 ? 12.082 0.865 3.883 1.00 78.69 80 ILE A O 1
ATOM 643 N N . GLY A 1 81 ? 11.841 1.730 1.822 1.00 79.75 81 GLY A N 1
ATOM 644 C CA . GLY A 1 81 ? 10.947 2.824 2.206 1.00 79.75 81 GLY A CA 1
ATOM 645 C C . GLY A 1 81 ? 9.708 2.356 2.981 1.00 79.75 81 GLY A C 1
ATOM 646 O O . GLY A 1 81 ? 9.448 2.873 4.074 1.00 79.75 81 GLY A O 1
ATOM 647 N N . PRO A 1 82 ? 8.959 1.348 2.496 1.00 79.62 82 PRO A N 1
ATOM 648 C CA . PRO A 1 82 ? 7.818 0.794 3.223 1.00 79.62 82 PRO A CA 1
ATOM 649 C C . PRO A 1 82 ? 8.182 0.128 4.541 1.00 79.62 82 PRO A C 1
ATOM 651 O O . PRO A 1 82 ? 7.460 0.320 5.515 1.00 79.62 82 PRO A O 1
ATOM 654 N N . CYS A 1 83 ? 9.295 -0.605 4.602 1.00 80.38 83 CYS A N 1
ATOM 655 C CA . CYS A 1 83 ? 9.736 -1.287 5.819 1.00 80.38 83 CYS A CA 1
ATOM 656 C C . CYS A 1 83 ? 10.028 -0.286 6.943 1.00 80.38 83 CYS A C 1
ATOM 658 O O . CYS A 1 83 ? 9.456 -0.386 8.030 1.00 80.38 83 CYS A O 1
ATOM 660 N N . ILE A 1 84 ? 10.837 0.740 6.659 1.00 82.69 84 ILE A N 1
ATOM 661 C CA . ILE A 1 84 ? 11.134 1.813 7.620 1.00 82.69 84 ILE A CA 1
ATOM 662 C C . ILE A 1 84 ? 9.852 2.577 7.967 1.00 82.69 84 ILE A C 1
ATOM 664 O O . ILE A 1 84 ? 9.558 2.837 9.135 1.00 82.69 84 ILE A O 1
ATOM 668 N N . GLY A 1 85 ? 9.037 2.891 6.959 1.00 78.38 85 GLY A N 1
ATOM 669 C CA . GLY A 1 85 ? 7.770 3.582 7.147 1.00 78.38 85 GLY A CA 1
ATOM 670 C C . GLY A 1 85 ? 6.748 2.797 7.978 1.00 78.38 85 GLY A C 1
ATOM 671 O O . GLY A 1 85 ? 5.910 3.428 8.627 1.00 78.38 85 GLY A O 1
ATOM 672 N N . ALA A 1 86 ? 6.786 1.465 7.956 1.00 79.12 86 ALA A N 1
ATOM 673 C CA . ALA A 1 86 ? 5.933 0.596 8.760 1.00 79.12 86 ALA A CA 1
ATOM 674 C C . ALA A 1 86 ? 6.408 0.535 10.214 1.00 79.12 86 ALA A C 1
ATOM 676 O O . ALA A 1 86 ? 5.594 0.710 11.119 1.00 79.12 86 ALA A O 1
ATOM 677 N N . LEU A 1 87 ? 7.719 0.389 10.435 1.00 82.88 87 LEU A N 1
ATOM 678 C CA . LEU A 1 87 ? 8.342 0.451 11.761 1.00 82.88 87 LEU A CA 1
ATOM 679 C C . LEU A 1 87 ? 8.044 1.782 12.463 1.00 82.88 87 LEU A C 1
ATOM 681 O O . LEU A 1 87 ? 7.515 1.792 13.575 1.00 82.88 87 LEU A O 1
ATOM 685 N N . LEU A 1 88 ? 8.297 2.903 11.783 1.00 83.06 88 LEU A N 1
ATOM 686 C CA . LEU A 1 88 ? 8.033 4.235 12.328 1.00 83.06 88 LEU A CA 1
ATOM 687 C C . LEU A 1 88 ? 6.535 4.491 12.523 1.00 83.06 88 LEU A C 1
ATOM 689 O O . LEU A 1 88 ? 6.136 5.015 13.556 1.00 83.06 88 LEU A O 1
ATOM 693 N N . GLY A 1 89 ? 5.682 4.088 11.575 1.00 77.06 89 GLY A N 1
ATOM 694 C CA . GLY A 1 89 ? 4.230 4.265 11.698 1.00 77.06 89 GLY A CA 1
ATOM 695 C C . GLY A 1 89 ? 3.614 3.438 12.832 1.00 77.06 89 GLY A C 1
ATOM 696 O O . GLY A 1 89 ? 2.726 3.919 13.533 1.00 77.06 89 GLY A O 1
ATOM 697 N N . GLY A 1 90 ? 4.102 2.213 13.040 1.00 77.19 90 GLY A N 1
ATOM 698 C CA . GLY A 1 90 ? 3.729 1.357 14.167 1.00 77.19 90 GLY A CA 1
ATOM 699 C C . GLY A 1 90 ? 4.166 1.942 15.506 1.00 77.19 90 GLY A C 1
ATOM 700 O O . GLY A 1 90 ? 3.352 2.077 16.418 1.00 77.19 90 GLY A O 1
ATOM 701 N N . GLY A 1 91 ? 5.436 2.341 15.605 1.00 80.44 91 GLY A N 1
ATOM 702 C CA . GLY A 1 91 ? 5.990 2.950 16.814 1.00 80.44 91 GLY A CA 1
ATOM 703 C C . GLY A 1 91 ? 5.276 4.247 17.194 1.00 80.44 91 GLY A C 1
ATOM 704 O O . GLY A 1 91 ? 4.840 4.402 18.333 1.00 80.44 91 GLY A O 1
ATOM 705 N N . LEU A 1 92 ? 5.072 5.144 16.227 1.00 81.94 92 LEU A N 1
ATOM 706 C CA . LEU A 1 92 ? 4.430 6.436 16.463 1.00 81.94 92 LEU A CA 1
ATOM 707 C C . LEU A 1 92 ? 2.969 6.276 16.904 1.00 81.94 92 LEU A C 1
ATOM 709 O O . LEU A 1 92 ? 2.531 6.951 17.832 1.00 81.94 92 LEU A O 1
ATOM 713 N N . TYR A 1 93 ? 2.230 5.337 16.304 1.00 75.75 93 TYR A N 1
ATOM 714 C CA . TYR A 1 93 ? 0.862 5.040 16.729 1.00 75.75 93 TYR A CA 1
ATOM 715 C C . TYR A 1 93 ? 0.810 4.526 18.174 1.00 75.75 93 TYR A C 1
ATOM 717 O O . TYR A 1 93 ? -0.034 4.966 18.952 1.00 75.75 93 TYR A O 1
ATOM 725 N N . LYS A 1 94 ? 1.732 3.641 18.572 1.00 74.12 94 LYS A N 1
ATOM 726 C CA . LYS A 1 94 ? 1.799 3.144 19.955 1.00 74.12 94 LYS A CA 1
ATOM 727 C C . LYS A 1 94 ? 2.113 4.255 20.958 1.00 74.12 94 LYS A C 1
ATOM 729 O O . LYS A 1 94 ? 1.452 4.331 21.986 1.00 74.12 94 LYS A O 1
ATOM 734 N N . ILE A 1 95 ? 3.055 5.142 20.638 1.00 79.12 95 ILE A N 1
ATOM 735 C CA . ILE A 1 95 ? 3.464 6.233 21.535 1.00 79.12 95 ILE A CA 1
ATOM 736 C C . ILE A 1 95 ? 2.342 7.265 21.719 1.00 79.12 95 ILE A C 1
ATOM 738 O O . ILE A 1 95 ? 2.042 7.646 22.847 1.00 79.12 95 ILE A O 1
ATOM 742 N N . PHE A 1 96 ? 1.719 7.711 20.625 1.00 78.12 96 PHE A N 1
ATOM 743 C CA . PHE A 1 96 ? 0.761 8.824 20.652 1.00 78.12 96 PHE A CA 1
ATOM 744 C C . PHE A 1 96 ? -0.690 8.403 20.867 1.00 78.12 96 PHE A C 1
ATOM 746 O O . PHE A 1 96 ? -1.480 9.196 21.365 1.00 78.12 96 PHE A O 1
ATOM 753 N N . VAL A 1 97 ? -1.065 7.186 20.472 1.00 71.75 97 VAL A N 1
ATOM 754 C CA . VAL A 1 97 ? -2.447 6.692 20.579 1.00 71.75 97 VAL A CA 1
ATOM 755 C C . VAL A 1 97 ? -2.508 5.487 21.506 1.00 71.75 97 VAL A C 1
ATOM 757 O O . VAL A 1 97 ? -3.353 5.449 22.391 1.00 71.75 97 VAL A O 1
ATOM 760 N N . GLY A 1 98 ? -1.590 4.527 21.363 1.00 66.94 98 GLY A N 1
ATOM 761 C CA . GLY A 1 98 ? -1.548 3.321 22.196 1.00 66.94 98 GLY A CA 1
ATOM 762 C C . GLY A 1 98 ? -1.416 3.605 23.695 1.00 66.94 98 GLY A C 1
ATOM 763 O O . GLY A 1 98 ? -2.133 2.999 24.479 1.00 66.94 98 GLY A O 1
ATOM 764 N N . ASN A 1 99 ? -0.585 4.569 24.095 1.00 66.88 99 ASN A N 1
ATOM 765 C CA . ASN A 1 99 ? -0.381 4.898 25.512 1.00 66.88 99 ASN A CA 1
ATOM 766 C C . ASN A 1 99 ? -1.595 5.574 26.175 1.00 66.88 99 ASN A C 1
ATOM 768 O O . ASN A 1 99 ? -1.778 5.456 27.383 1.00 66.88 99 ASN A O 1
ATOM 772 N N . PHE A 1 100 ? -2.430 6.271 25.399 1.00 69.25 100 PHE A N 1
ATOM 773 C CA . PHE A 1 100 ? -3.625 6.963 25.904 1.00 69.25 100 PHE A CA 1
ATOM 774 C C . PHE A 1 100 ? -4.901 6.125 25.745 1.00 69.25 100 PHE A C 1
ATOM 776 O O . PHE A 1 100 ? -5.930 6.416 26.352 1.00 69.25 100 PHE A O 1
ATOM 783 N N . VAL A 1 101 ? -4.842 5.066 24.937 1.00 61.41 101 VAL A N 1
ATOM 784 C CA . VAL A 1 101 ? -5.945 4.146 24.668 1.00 61.41 101 VAL A CA 1
ATOM 785 C C . VAL A 1 101 ? -5.653 2.833 25.382 1.00 61.41 101 VAL A C 1
ATOM 787 O O . VAL A 1 101 ? -4.974 1.965 24.846 1.00 61.41 101 VAL A O 1
ATOM 790 N N . SER A 1 102 ? -6.223 2.662 26.576 1.00 55.31 102 SER A N 1
ATOM 791 C CA . SER A 1 102 ? -6.236 1.381 27.296 1.00 55.31 102 SER A CA 1
ATOM 792 C C . SER A 1 102 ? -6.745 0.261 26.384 1.00 55.31 102 SER A C 1
ATOM 794 O O . SER A 1 102 ? -7.890 0.306 25.931 1.00 55.31 102 SER A O 1
ATOM 796 N N . GLU A 1 103 ? -5.900 -0.713 26.054 1.00 59.06 103 GLU A N 1
ATOM 797 C CA . GLU A 1 103 ? -6.305 -1.844 25.222 1.00 59.06 103 GLU A CA 1
ATOM 798 C C . GLU A 1 103 ? -7.412 -2.612 25.952 1.00 59.06 103 GLU A C 1
ATOM 800 O O . GLU A 1 103 ? -7.217 -3.123 27.053 1.00 59.06 103 GLU A O 1
ATOM 805 N N . LEU A 1 104 ? -8.611 -2.652 25.365 1.00 57.09 104 LEU A N 1
ATOM 806 C CA . LEU A 1 104 ? -9.570 -3.678 25.753 1.00 57.09 104 LEU A CA 1
ATOM 807 C C . LEU A 1 104 ? -8.959 -5.008 25.293 1.00 57.09 104 LEU A C 1
ATOM 809 O O . LEU A 1 104 ? -8.535 -5.062 24.135 1.00 57.09 104 LEU A O 1
ATOM 813 N N . PRO A 1 105 ? -8.885 -6.039 26.156 1.00 52.81 105 PRO A N 1
ATOM 814 C CA . PRO A 1 105 ? -8.320 -7.329 25.788 1.00 52.81 105 PRO A CA 1
ATOM 815 C C . PRO A 1 105 ? -8.930 -7.814 24.474 1.00 52.81 105 PRO A C 1
ATOM 817 O O . PRO A 1 105 ? -10.151 -7.762 24.300 1.00 52.81 105 PRO A O 1
ATOM 820 N N . ASP A 1 106 ? -8.092 -8.325 23.571 1.00 58.81 106 ASP A N 1
ATOM 821 C CA . ASP A 1 106 ? -8.511 -8.912 22.289 1.00 58.81 106 ASP A CA 1
ATOM 822 C C . ASP A 1 106 ? -9.504 -10.095 22.455 1.00 58.81 106 ASP A C 1
ATOM 824 O O . ASP A 1 106 ? -10.065 -10.582 21.470 1.00 58.81 106 ASP A O 1
ATOM 828 N N . ASP A 1 107 ? -9.769 -10.506 23.704 1.00 48.09 107 ASP A N 1
ATOM 829 C CA . ASP A 1 107 ? -10.592 -11.636 24.143 1.00 48.09 107 ASP A CA 1
ATOM 830 C C . ASP A 1 107 ? -11.944 -11.257 24.795 1.00 48.09 107 ASP A C 1
ATOM 832 O O . ASP A 1 107 ? -12.482 -11.991 25.627 1.00 48.09 107 ASP A O 1
ATOM 836 N N . TYR A 1 108 ? -12.579 -10.133 24.432 1.00 50.12 108 TYR A N 1
ATOM 837 C CA . TYR A 1 108 ? -14.024 -10.050 24.693 1.00 50.12 108 TYR A CA 1
ATOM 838 C C . TYR A 1 108 ? -14.744 -10.986 23.721 1.00 50.12 108 TYR A C 1
ATOM 840 O O . TYR A 1 108 ? -15.010 -10.630 22.567 1.00 50.12 108 TYR A O 1
ATOM 848 N N . ASN A 1 109 ? -15.006 -12.200 24.210 1.00 49.06 109 ASN A N 1
ATOM 849 C CA . ASN A 1 109 ? -15.910 -13.206 23.674 1.00 49.06 109 ASN A CA 1
ATOM 850 C C . ASN A 1 109 ? -17.170 -12.557 23.080 1.00 49.06 109 ASN A C 1
ATOM 852 O O . ASN A 1 109 ? -18.210 -12.463 23.724 1.00 49.06 109 ASN A O 1
ATOM 856 N N . ILE A 1 110 ? -17.122 -12.175 21.804 1.00 50.66 110 ILE A N 1
ATOM 857 C CA . ILE A 1 110 ? -18.301 -12.358 20.972 1.00 50.66 110 ILE A CA 1
ATOM 858 C C . ILE A 1 110 ? -18.321 -13.866 20.784 1.00 50.66 110 ILE A C 1
ATOM 860 O O . ILE A 1 110 ? -17.430 -14.357 20.077 1.00 50.66 110 ILE A O 1
ATOM 864 N N . PRO A 1 111 ? -19.238 -14.619 21.426 1.00 49.12 111 PRO A N 1
ATOM 865 C CA . PRO A 1 111 ? -19.396 -16.016 21.078 1.00 49.12 111 PRO A CA 1
ATOM 866 C C . PRO A 1 111 ? -19.540 -16.040 19.561 1.00 49.12 111 PRO A C 1
ATOM 868 O O . PRO A 1 111 ? -20.471 -15.444 19.011 1.00 49.12 111 PRO A O 1
ATOM 871 N N . LYS A 1 112 ? -18.568 -16.648 18.861 1.00 50.91 112 LYS A N 1
ATOM 872 C CA . LYS A 1 112 ? -18.759 -17.002 17.452 1.00 50.91 112 LYS A CA 1
ATOM 873 C C . LYS A 1 112 ? -20.136 -17.662 17.435 1.00 50.91 112 LYS A C 1
ATOM 875 O O . LYS A 1 112 ? -20.310 -18.567 18.256 1.00 50.91 112 LYS A O 1
ATOM 880 N N . PRO A 1 113 ? -21.118 -17.199 16.635 1.00 51.09 113 PRO A N 1
ATOM 881 C CA . PRO A 1 113 ? -22.426 -17.835 16.626 1.00 51.09 113 PRO A CA 1
ATOM 882 C C . PRO A 1 113 ? -22.156 -19.317 16.421 1.00 51.09 113 PRO A C 1
ATOM 884 O O . PRO A 1 113 ? -21.547 -19.690 15.415 1.00 51.09 113 PRO A O 1
ATOM 887 N N . LYS A 1 114 ? -22.444 -20.121 17.456 1.00 50.91 114 LYS A N 1
ATOM 888 C CA . LYS A 1 114 ? -22.140 -21.550 17.481 1.00 50.91 114 LYS A CA 1
ATOM 889 C C . LYS A 1 114 ? -22.767 -22.076 16.205 1.00 50.91 114 LYS A C 1
ATOM 891 O O . LYS A 1 114 ? -23.989 -21.995 16.075 1.00 50.91 114 LYS A O 1
ATOM 896 N N . ARG A 1 115 ? -21.941 -22.475 15.224 1.00 58.75 115 ARG A N 1
ATOM 897 C CA . ARG A 1 115 ? -22.435 -23.063 13.976 1.00 58.75 115 ARG A CA 1
ATOM 898 C C . ARG A 1 115 ? -23.425 -24.119 14.444 1.00 58.75 115 ARG A C 1
ATOM 900 O O . ARG A 1 115 ? -23.044 -24.951 15.270 1.00 58.75 115 ARG A O 1
ATOM 907 N N . ARG A 1 116 ? -24.699 -23.937 14.073 1.00 56.22 116 ARG A N 1
ATOM 908 C CA . ARG A 1 116 ? -25.823 -24.754 14.542 1.00 56.22 116 ARG A CA 1
ATOM 909 C C . ARG A 1 116 ? -25.326 -26.202 14.597 1.00 56.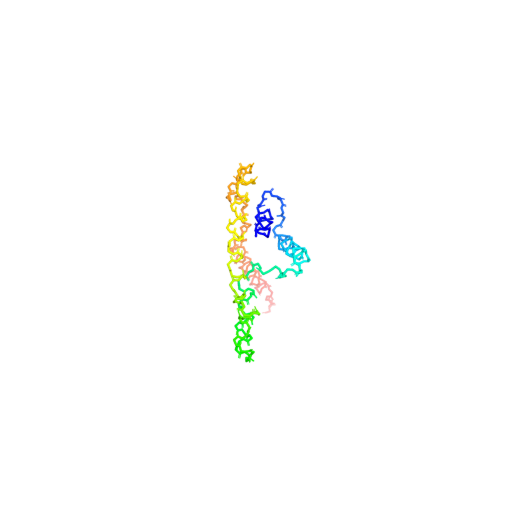22 116 ARG A C 1
ATOM 911 O O . ARG A 1 116 ? -24.786 -26.633 13.578 1.00 56.22 116 ARG A O 1
ATOM 918 N N . PRO A 1 117 ? -25.375 -26.881 15.761 1.00 47.38 117 PRO A N 1
ATOM 919 C CA . PRO A 1 117 ? -24.765 -28.194 15.898 1.00 47.38 117 PRO A CA 1
ATOM 920 C C . PRO A 1 117 ? -25.286 -29.067 14.765 1.00 47.38 117 PRO A C 1
ATOM 922 O O . PRO A 1 117 ? -26.491 -29.104 14.522 1.00 47.38 117 PRO A O 1
ATOM 925 N N . GLU A 1 118 ? -24.366 -29.707 14.053 1.00 55.66 118 GLU A N 1
ATOM 926 C CA . GLU A 1 118 ? -24.611 -30.595 12.911 1.00 55.66 118 GLU A CA 1
ATOM 927 C C . GLU A 1 118 ? -25.647 -31.686 13.246 1.00 55.66 118 GLU A C 1
ATOM 929 O O . GLU A 1 118 ? -26.365 -32.174 12.380 1.00 55.66 118 GLU A O 1
ATOM 934 N N . THR A 1 119 ? -25.845 -31.936 14.543 1.00 54.78 119 THR A N 1
ATOM 935 C CA . THR A 1 119 ? -26.937 -32.708 15.136 1.00 54.78 119 THR A CA 1
ATOM 936 C C . THR A 1 119 ? -28.332 -32.266 14.675 1.00 54.78 119 THR A C 1
ATOM 938 O O . THR A 1 119 ? -29.164 -33.120 14.420 1.00 54.78 119 THR A O 1
ATOM 941 N N . LEU A 1 120 ? -28.613 -30.968 14.499 1.00 56.22 120 LEU A N 1
ATOM 942 C CA . LEU A 1 120 ? -29.928 -30.504 14.023 1.00 56.22 120 LEU A CA 1
ATOM 943 C C . LEU A 1 120 ? -30.174 -30.835 12.545 1.00 56.22 120 LEU A C 1
ATOM 945 O O . LEU A 1 120 ? -31.329 -30.943 12.146 1.00 56.22 120 LEU A O 1
ATOM 949 N N . THR A 1 121 ? -29.120 -31.010 11.746 1.00 57.03 121 THR A N 1
ATOM 950 C CA . THR A 1 121 ? -29.241 -31.411 10.339 1.00 57.03 121 THR A CA 1
ATOM 951 C C . THR A 1 121 ? -29.394 -32.927 10.226 1.00 57.03 121 THR A C 1
ATOM 953 O O . THR A 1 121 ? -30.258 -33.387 9.488 1.00 57.03 121 THR A O 1
ATOM 956 N N . THR A 1 122 ? -28.644 -33.694 11.028 1.00 56.28 122 THR A N 1
ATOM 957 C CA . THR A 1 122 ? -28.762 -35.160 11.085 1.00 56.28 122 THR A CA 1
ATOM 958 C C . THR A 1 122 ? -30.099 -35.602 11.678 1.00 56.28 122 THR A C 1
ATOM 960 O O . THR A 1 122 ? -30.747 -36.485 11.132 1.00 56.28 122 THR A O 1
ATOM 963 N N . THR A 1 123 ? -30.580 -34.966 12.752 1.00 57.50 123 THR A N 1
ATOM 964 C CA . THR A 1 123 ? -31.898 -35.294 13.318 1.00 57.50 123 THR A CA 1
ATOM 965 C C . THR A 1 123 ? -33.030 -34.881 12.373 1.00 57.50 123 THR A C 1
ATOM 967 O O . THR A 1 123 ? -34.000 -35.619 12.244 1.00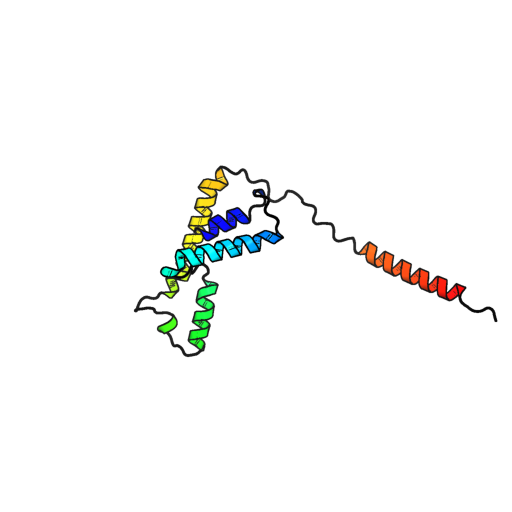 57.50 123 THR A O 1
ATOM 970 N N . ALA A 1 124 ? -32.903 -33.761 11.649 1.00 59.38 124 ALA A N 1
ATOM 971 C CA . ALA A 1 124 ? -33.894 -33.374 10.643 1.00 59.38 124 ALA A CA 1
ATOM 972 C C . ALA A 1 124 ? -33.957 -34.366 9.469 1.00 59.38 124 ALA A C 1
ATOM 974 O O . ALA A 1 124 ? -35.060 -34.700 9.046 1.00 59.38 124 ALA A O 1
ATOM 975 N N . SER A 1 125 ? -32.813 -34.882 8.997 1.00 60.03 125 SER A N 1
ATOM 976 C CA . SER A 1 125 ? -32.781 -35.904 7.941 1.00 60.03 125 SER A CA 1
ATOM 977 C C . SER A 1 125 ? -33.332 -37.257 8.401 1.00 60.03 125 SER A C 1
ATOM 979 O O . SER A 1 125 ? -33.977 -37.955 7.626 1.00 60.03 125 SER A O 1
ATOM 981 N N . SER A 1 126 ? -33.132 -37.629 9.670 1.00 59.56 126 SER A N 1
ATOM 982 C CA . SER A 1 126 ? -33.718 -38.857 10.225 1.00 59.56 126 SER A CA 1
ATOM 983 C C . SER A 1 126 ? -35.241 -38.759 10.341 1.00 59.56 126 SER A C 1
ATOM 985 O O . SER A 1 126 ? -35.943 -39.702 9.994 1.00 59.56 126 SER A O 1
ATOM 987 N N . ILE A 1 127 ? -35.759 -37.599 10.767 1.00 64.25 127 ILE A N 1
ATOM 988 C CA . ILE A 1 127 ? -37.203 -37.363 10.918 1.00 64.25 127 ILE A CA 1
ATOM 989 C C . ILE A 1 127 ? -37.911 -37.307 9.555 1.00 64.25 127 ILE A C 1
ATOM 991 O O . ILE A 1 127 ? -39.064 -37.720 9.453 1.00 64.25 127 ILE A O 1
ATOM 995 N N . THR A 1 128 ? -37.263 -36.803 8.497 1.00 67.50 128 THR A N 1
ATOM 996 C CA . THR A 1 128 ? -37.843 -36.857 7.142 1.00 67.50 128 THR A CA 1
ATOM 997 C C . THR A 1 128 ? -37.917 -38.286 6.617 1.00 67.50 128 THR A C 1
ATOM 999 O O . THR A 1 128 ? -38.946 -38.656 6.064 1.00 67.50 128 THR A O 1
ATOM 1002 N N . ASN A 1 129 ? -36.889 -39.103 6.861 1.00 66.88 129 ASN A N 1
ATOM 1003 C CA . ASN A 1 129 ? -36.869 -40.496 6.408 1.00 66.88 129 ASN A CA 1
ATOM 1004 C C . ASN A 1 129 ? -37.942 -41.345 7.112 1.00 66.88 129 ASN A C 1
ATOM 1006 O O . ASN A 1 129 ? -38.657 -42.094 6.456 1.00 66.88 129 ASN A O 1
ATOM 1010 N N . GLU A 1 130 ? -38.122 -41.169 8.424 1.00 70.44 130 GLU A N 1
ATOM 1011 C CA . GLU A 1 130 ? -39.153 -41.883 9.193 1.00 70.44 130 GLU A CA 1
ATOM 1012 C C . GLU A 1 130 ? -40.578 -41.470 8.775 1.00 70.44 130 GLU A C 1
ATOM 1014 O O . GLU A 1 130 ? -41.489 -42.295 8.702 1.00 70.44 130 GLU A O 1
ATOM 1019 N N . LYS A 1 131 ? -40.784 -40.190 8.427 1.00 67.69 131 LYS A N 1
ATOM 1020 C CA . LYS A 1 131 ? -42.074 -39.712 7.909 1.00 67.69 131 LYS A CA 1
ATOM 1021 C C . LYS A 1 131 ? -42.410 -40.278 6.530 1.00 67.69 131 LYS A C 1
ATOM 1023 O O . LYS A 1 131 ? -43.575 -40.594 6.300 1.00 67.69 131 LYS A O 1
ATOM 1028 N N . GLU A 1 132 ? -41.438 -40.408 5.628 1.00 69.19 132 GLU A N 1
ATOM 1029 C CA . GLU A 1 132 ? -41.680 -41.020 4.313 1.00 69.19 132 GLU A CA 1
ATOM 1030 C C . GLU A 1 132 ? -41.972 -42.522 4.422 1.00 69.19 132 GLU A C 1
ATOM 1032 O O . GLU A 1 132 ? -42.868 -43.023 3.740 1.00 69.19 132 GLU A O 1
ATOM 1037 N N . GLU A 1 133 ? -41.309 -43.225 5.343 1.00 67.88 133 GLU A N 1
ATOM 1038 C CA . GLU A 1 133 ? -41.566 -44.644 5.599 1.00 67.88 133 GLU A CA 1
ATOM 1039 C C . GLU A 1 133 ? -42.990 -44.871 6.137 1.00 67.88 133 GLU A C 1
ATOM 1041 O O . GLU A 1 133 ? -43.734 -45.688 5.592 1.00 67.88 133 GLU A O 1
ATOM 1046 N N . ILE A 1 134 ? -43.437 -44.075 7.116 1.00 65.00 134 ILE A N 1
ATOM 1047 C CA . ILE A 1 134 ? -44.800 -44.164 7.670 1.00 65.00 134 ILE A CA 1
ATOM 1048 C C . ILE A 1 134 ? -45.868 -43.861 6.607 1.00 65.00 134 ILE A C 1
ATOM 1050 O O . ILE A 1 134 ? -46.892 -44.545 6.548 1.00 65.00 134 ILE A O 1
ATOM 1054 N N . ILE A 1 135 ? -45.639 -42.875 5.734 1.00 64.75 135 ILE A N 1
ATOM 1055 C CA . ILE A 1 135 ? -46.564 -42.574 4.632 1.00 64.75 135 ILE A CA 1
ATOM 1056 C C . ILE A 1 135 ? -46.634 -43.762 3.662 1.00 64.75 135 ILE A C 1
ATOM 1058 O O . ILE A 1 135 ? -47.729 -44.150 3.261 1.00 64.75 135 ILE A O 1
ATOM 1062 N N . SER A 1 136 ? -45.513 -44.411 3.337 1.00 61.25 136 SER A N 1
ATOM 1063 C CA . SER A 1 136 ? -45.516 -45.576 2.440 1.00 61.25 136 SER A CA 1
ATOM 1064 C C . SER A 1 136 ? -46.295 -46.782 2.994 1.00 61.25 136 SER A C 1
ATOM 1066 O O . SER A 1 136 ? -46.976 -47.465 2.233 1.00 61.25 136 SER A O 1
ATOM 1068 N N . VAL A 1 137 ? -46.282 -46.995 4.316 1.00 64.50 137 VAL A N 1
ATOM 1069 C CA . VAL A 1 137 ? -47.019 -48.085 4.984 1.00 64.50 137 VAL A CA 1
ATOM 1070 C C . VAL A 1 137 ? -48.525 -47.809 5.042 1.00 64.50 137 VAL A C 1
ATOM 1072 O O . VAL A 1 137 ? -49.326 -48.726 4.873 1.00 64.50 137 VAL A O 1
ATOM 1075 N N . ILE A 1 138 ? -48.932 -46.553 5.246 1.00 64.69 138 ILE A N 1
ATOM 1076 C CA . ILE A 1 138 ? -50.354 -46.174 5.347 1.00 64.69 138 ILE A CA 1
ATOM 1077 C C . ILE A 1 138 ? -51.022 -46.084 3.962 1.00 64.69 138 ILE A C 1
ATOM 1079 O O . ILE A 1 138 ? -52.235 -46.248 3.854 1.00 64.69 138 ILE A O 1
ATOM 1083 N N . THR A 1 139 ? -50.249 -45.861 2.893 1.00 64.12 139 THR A N 1
ATOM 1084 C CA . THR A 1 139 ? -50.783 -45.665 1.529 1.00 64.12 139 THR A CA 1
ATOM 1085 C C . THR A 1 139 ? -50.852 -46.956 0.696 1.00 64.12 139 THR A C 1
ATOM 1087 O O . THR A 1 139 ? -51.124 -46.893 -0.504 1.00 64.12 139 THR A O 1
ATOM 1090 N N . LEU A 1 140 ? -50.633 -48.138 1.289 1.00 58.31 140 LEU A N 1
ATOM 1091 C CA . LEU A 1 140 ? -50.879 -49.400 0.583 1.00 58.31 140 LEU A CA 1
ATOM 1092 C C . LEU A 1 140 ? -52.391 -49.579 0.360 1.00 58.31 140 LEU A C 1
ATOM 1094 O O . LEU A 1 140 ? -53.161 -49.551 1.324 1.00 58.31 140 LEU A O 1
ATOM 1098 N N . PRO A 1 141 ? -52.849 -49.755 -0.891 1.00 52.69 141 PRO A N 1
ATOM 1099 C CA . PRO A 1 141 ? -54.258 -49.944 -1.162 1.00 52.69 141 PRO A CA 1
ATOM 1100 C C . PRO A 1 141 ? -54.652 -51.340 -0.673 1.00 52.69 141 PRO A C 1
ATOM 1102 O O . PRO A 1 141 ? -54.059 -52.338 -1.075 1.00 52.69 141 PRO A O 1
ATOM 1105 N N . ALA A 1 142 ? -55.641 -51.399 0.217 1.00 59.12 142 ALA A N 1
ATOM 1106 C CA . ALA A 1 142 ? -56.281 -52.643 0.616 1.00 59.12 142 ALA A CA 1
ATOM 1107 C C . ALA A 1 142 ? -56.946 -53.280 -0.617 1.00 59.12 142 ALA A C 1
ATOM 1109 O O . ALA A 1 142 ? -58.004 -52.819 -1.043 1.00 59.12 142 ALA A O 1
ATOM 1110 N N . TYR A 1 143 ? -56.304 -54.293 -1.197 1.00 49.34 143 TYR A N 1
ATOM 1111 C CA . TYR A 1 143 ? -56.856 -55.177 -2.225 1.00 49.34 143 TYR A CA 1
ATOM 1112 C C . TYR A 1 143 ? -56.438 -56.615 -1.943 1.00 49.34 143 TYR A C 1
ATOM 1114 O O . TYR A 1 143 ? -55.241 -56.829 -1.645 1.00 49.34 143 TYR A O 1
#

pLDDT: mean 70.94, std 11.01, range [47.38, 89.25]

Sequence (143 aa):
MTLCILIQGITRRRHGVPKHFQPYLVGTAVSLLSLGYSENCMCAMNPARDLGPRIFTLIAGYGWEVFSYRDYGWFFVPIIGPCIGALLGGGLYKIFVGNFVSELPDDYNIPKPKRRPETLTTTASS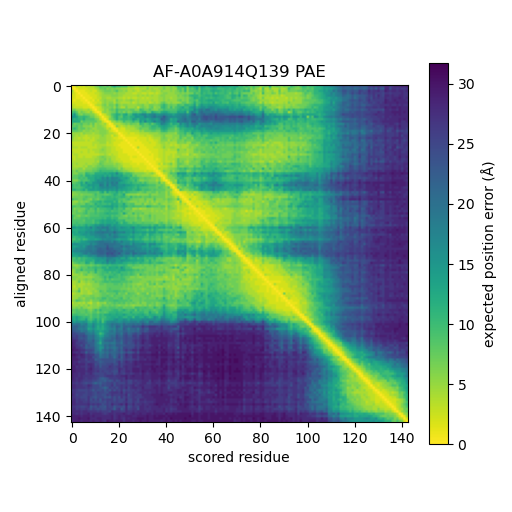ITNEKEEIISVITLPAY

Secondary structure (DSSP, 8-state):
-HHHHHHHHHHSGGG---TTTHHHHHHHHHHHHHHHTHHHHS----HHHHHHHHHHHIIIII-GGGG-BTTB-GGGHHHHHHHHHHHHHHHHHIIIIITTS-PPPTT----------THHHHHHHHHHHHHHHHHHHHT----

Mean predicted aligned error: 15.75 Å

Radius of gyration: 28.5 Å; Cα contacts (8 Å, |Δi|>4): 76; chains: 1; bounding box: 78×68×50 Å

Organism: NCBI:txid227884